Protein AF-A0A7R9WLZ2-F1 (afdb_monomer_lite)

InterPro domains:
  IPR004130 GPN-loop GTPase [PF03029] (1-100)
  IPR027417 P-loop containing nucleoside triphosphate hydrolase [G3DSA:3.40.50.300] (1-111)

Sequence (126 aa):
VLSKCDLISEEEIDNLLEITSASEVWSREQHRNSLLPTNFEDGTPEQRRLEKRRRSRQRLTDSICQLLDDYTMVSYCSLNIQDEDSMDNLLGIIDNMIQYGEDLDVRGAEQDDDVGENPYDSIFNS

Secondary structure (DSSP, 8-state):
---GGGGS-HHHHHHHHS---HHHHHHHHHHHT--S-SSTTSS-HHHHHHHHHHHHHHHHHHHHHHHHHHTT--------TT-HHHHHHHHHHHHHHHHHHHHHHHHHHHHHTT----TTGGGS--

Foldseek 3Di:
DQDPVNVQDPVNVVVVQVCLQLLVVVVVVCVVVQLADPDNVPHDPVSVVVVVVVVVCVVVSNVVSVVCNVVVVDHDQDDDPVDPVSVVVVVVVVVVVVVVVVVVVVVVVVVVVPPPDDPCVVVPPD

Organism: NCBI:txid1486917

Structure (mmCIF, N/CA/C/O backbone):
data_AF-A0A7R9WLZ2-F1
#
_entry.id   AF-A0A7R9WLZ2-F1
#
loop_
_atom_site.group_PDB
_atom_site.id
_atom_site.type_symbol
_atom_site.label_atom_id
_atom_site.label_alt_id
_atom_site.label_comp_id
_atom_site.label_asym_id
_atom_site.label_entity_id
_atom_site.label_seq_id
_atom_site.pdbx_PDB_ins_code
_atom_site.Cartn_x
_atom_site.Cartn_y
_atom_site.Cartn_z
_atom_site.occupancy
_atom_site.B_iso_or_equiv
_atom_site.auth_seq_id
_atom_site.auth_comp_id
_atom_site.auth_asym_id
_atom_site.auth_atom_id
_atom_site.pdbx_PDB_model_num
ATOM 1 N N . VAL A 1 1 ? 2.726 25.645 7.408 1.00 45.50 1 VAL A N 1
ATOM 2 C CA . VAL A 1 1 ? 3.463 24.613 6.650 1.00 45.50 1 VAL A CA 1
ATOM 3 C C . VAL A 1 1 ? 2.411 23.618 6.227 1.00 45.50 1 VAL A C 1
ATOM 5 O O . VAL A 1 1 ? 1.927 22.909 7.091 1.00 45.50 1 VAL A O 1
ATOM 8 N N . LEU A 1 2 ? 1.950 23.699 4.979 1.00 38.97 2 LEU A N 1
ATOM 9 C CA . LEU A 1 2 ? 1.001 22.726 4.441 1.00 38.97 2 LEU A CA 1
ATOM 10 C C . LEU A 1 2 ? 1.805 21.471 4.098 1.00 38.97 2 LEU A C 1
ATOM 12 O O . LEU A 1 2 ? 2.803 21.555 3.375 1.00 38.97 2 LEU A O 1
ATOM 16 N N . SER A 1 3 ? 1.439 20.348 4.704 1.00 57.09 3 SER A N 1
ATOM 17 C CA . SER A 1 3 ? 2.009 19.044 4.384 1.00 57.09 3 SER A CA 1
ATOM 18 C C . SER A 1 3 ? 1.611 18.669 2.957 1.00 57.09 3 SER A C 1
ATOM 20 O O . SER A 1 3 ? 0.583 19.117 2.458 1.00 57.09 3 SER A O 1
ATOM 22 N N . LYS A 1 4 ? 2.385 17.809 2.282 1.00 52.44 4 LYS A N 1
ATOM 23 C CA . LYS A 1 4 ? 1.965 17.253 0.981 1.00 52.44 4 LYS A CA 1
ATOM 24 C C . LYS A 1 4 ? 0.606 16.546 1.064 1.00 52.44 4 LYS A C 1
ATOM 26 O O . LYS A 1 4 ? -0.055 16.459 0.042 1.00 52.44 4 LYS A O 1
ATOM 31 N N . CYS A 1 5 ? 0.202 16.097 2.254 1.00 44.66 5 CYS A N 1
ATOM 32 C CA . CYS A 1 5 ? -1.117 15.525 2.508 1.00 44.66 5 CYS A CA 1
ATOM 33 C C . CYS A 1 5 ? -2.252 16.562 2.417 1.00 44.66 5 CYS A C 1
ATOM 35 O O . CYS A 1 5 ? -3.349 16.194 2.031 1.00 44.66 5 CYS A O 1
ATOM 37 N N . ASP A 1 6 ? -1.985 17.847 2.684 1.00 60.12 6 ASP A N 1
ATOM 38 C CA . ASP A 1 6 ? -3.003 18.912 2.645 1.00 60.12 6 ASP A CA 1
ATOM 39 C C . ASP A 1 6 ? -3.316 19.389 1.211 1.00 60.12 6 ASP A C 1
ATOM 41 O O . ASP A 1 6 ? -4.210 20.206 1.006 1.00 60.12 6 ASP A O 1
ATOM 45 N N . LEU A 1 7 ? -2.538 18.941 0.215 1.00 64.44 7 LEU A N 1
ATOM 46 C CA . LEU A 1 7 ? -2.725 19.275 -1.204 1.00 64.44 7 LEU A CA 1
ATOM 47 C C . LEU A 1 7 ? -3.432 18.175 -2.006 1.00 64.44 7 LEU A C 1
ATOM 49 O O . LEU A 1 7 ? -3.672 18.375 -3.195 1.00 64.44 7 LEU A O 1
ATOM 53 N N . ILE A 1 8 ? -3.715 17.029 -1.390 1.00 69.06 8 ILE A N 1
ATOM 54 C CA . ILE A 1 8 ? -4.392 15.910 -2.044 1.00 69.06 8 ILE A CA 1
ATOM 55 C C . ILE A 1 8 ? -5.887 16.094 -1.792 1.00 69.06 8 ILE A C 1
ATOM 57 O O . ILE A 1 8 ? -6.302 16.296 -0.652 1.00 69.06 8 ILE A O 1
ATOM 61 N N . SER A 1 9 ? -6.685 16.095 -2.856 1.00 74.69 9 SER A N 1
ATOM 62 C CA . SER A 1 9 ? -8.143 16.193 -2.720 1.00 74.69 9 SER A CA 1
ATOM 63 C C . SER A 1 9 ? -8.708 14.956 -2.011 1.00 74.69 9 SER A C 1
ATOM 65 O O . SER A 1 9 ? -8.149 13.870 -2.145 1.00 74.69 9 SER A O 1
ATOM 67 N N . GLU A 1 10 ? -9.818 15.094 -1.278 1.00 69.38 10 GLU A N 1
ATOM 68 C CA . GLU A 1 10 ? -10.491 13.945 -0.637 1.00 69.38 10 GLU A CA 1
ATOM 69 C C . GLU A 1 10 ? -10.796 12.833 -1.657 1.00 69.38 10 GLU A C 1
ATOM 71 O O . GLU A 1 10 ? -10.562 11.665 -1.381 1.00 69.38 10 GLU A O 1
ATOM 76 N N . GLU A 1 11 ? -11.154 13.198 -2.890 1.00 69.38 11 GLU A N 1
ATOM 77 C CA . GLU A 1 11 ? -11.355 12.258 -3.999 1.00 69.38 11 GLU A CA 1
ATOM 78 C C . GLU A 1 11 ? -10.073 11.494 -4.383 1.00 69.38 11 GLU A C 1
ATOM 80 O O . GLU A 1 11 ? -10.114 10.306 -4.689 1.00 69.38 11 GLU A O 1
ATOM 85 N N . GLU A 1 12 ? -8.903 12.133 -4.369 1.00 68.69 12 GLU A N 1
ATOM 86 C CA . GLU A 1 12 ? -7.623 11.455 -4.618 1.00 68.69 12 GLU A CA 1
ATOM 87 C C . GLU A 1 12 ? -7.189 10.569 -3.444 1.00 68.69 12 GLU A C 1
ATOM 89 O O . GLU A 1 12 ? -6.485 9.581 -3.662 1.00 68.69 12 GLU A O 1
ATOM 94 N N . ILE A 1 13 ? -7.597 10.914 -2.219 1.00 67.88 13 ILE A N 1
ATOM 95 C CA . ILE A 1 13 ? -7.396 10.088 -1.024 1.00 67.88 13 ILE A CA 1
ATOM 96 C C . ILE A 1 13 ? -8.279 8.844 -1.112 1.00 67.88 13 ILE A C 1
ATOM 98 O O . ILE A 1 13 ? -7.765 7.742 -0.944 1.00 67.88 13 ILE A O 1
ATOM 102 N N . ASP A 1 14 ? -9.553 8.995 -1.463 1.00 67.25 14 ASP A N 1
ATOM 103 C CA . ASP A 1 14 ? -10.476 7.875 -1.649 1.00 67.25 14 ASP A CA 1
ATOM 104 C C . ASP A 1 14 ? -10.003 6.960 -2.778 1.00 67.25 14 ASP A C 1
ATOM 106 O O . ASP A 1 14 ? -9.843 5.762 -2.570 1.00 67.25 14 ASP A O 1
ATOM 110 N N . ASN A 1 15 ? -9.613 7.522 -3.925 1.00 68.69 15 ASN A N 1
ATOM 111 C CA . ASN A 1 15 ? -9.002 6.754 -5.013 1.00 68.69 15 ASN A CA 1
ATOM 112 C C . ASN A 1 15 ? -7.686 6.069 -4.607 1.00 68.69 15 ASN A C 1
ATOM 114 O O . ASN A 1 15 ? -7.273 5.117 -5.259 1.00 68.69 15 ASN A O 1
ATOM 118 N N . LEU A 1 16 ? -6.962 6.567 -3.600 1.00 66.81 16 LEU A N 1
ATOM 119 C CA . LEU A 1 16 ? -5.754 5.916 -3.089 1.00 66.81 16 LEU A CA 1
ATOM 120 C C . LEU A 1 16 ? -6.099 4.782 -2.119 1.00 66.81 16 LEU A C 1
ATOM 122 O O . LEU A 1 16 ? -5.450 3.741 -2.162 1.00 66.81 16 LEU A O 1
ATOM 126 N N . LEU A 1 17 ? -7.103 4.985 -1.266 1.00 66.00 17 LEU A N 1
ATOM 127 C CA . LEU A 1 17 ? -7.602 4.002 -0.303 1.00 66.00 17 LEU A CA 1
ATOM 128 C C . LEU A 1 17 ? -8.365 2.860 -0.987 1.00 66.00 17 LEU A C 1
ATOM 130 O O . LEU A 1 17 ? -8.315 1.726 -0.519 1.00 66.00 17 LEU A O 1
ATOM 134 N N . GLU A 1 18 ? -9.014 3.137 -2.118 1.00 65.88 18 GLU A N 1
ATOM 135 C CA . GLU A 1 18 ? -9.642 2.132 -2.980 1.00 65.88 18 GLU A CA 1
ATOM 136 C C . GLU A 1 18 ? -8.613 1.221 -3.661 1.00 65.88 18 GLU A C 1
ATOM 138 O O . GLU A 1 18 ? -8.937 0.079 -4.005 1.00 65.88 18 GLU A O 1
ATOM 143 N N . ILE A 1 19 ? -7.358 1.672 -3.806 1.00 64.81 19 ILE A N 1
ATOM 144 C CA . ILE A 1 19 ? -6.280 0.814 -4.299 1.00 64.81 19 ILE A CA 1
ATOM 145 C C . ILE A 1 19 ? -5.863 -0.136 -3.176 1.00 64.81 19 ILE A C 1
ATOM 147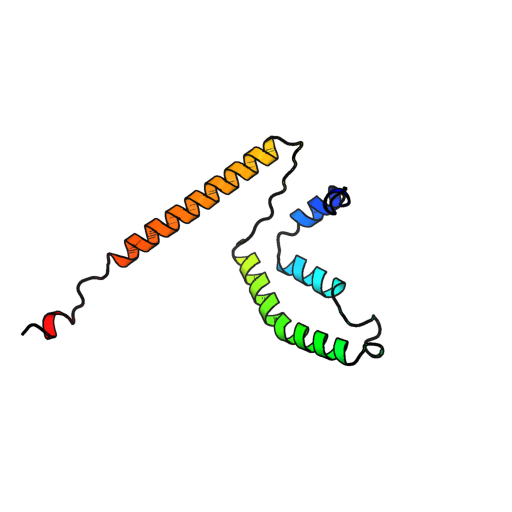 O O . ILE A 1 19 ? -4.920 0.085 -2.418 1.00 64.81 19 ILE A O 1
AT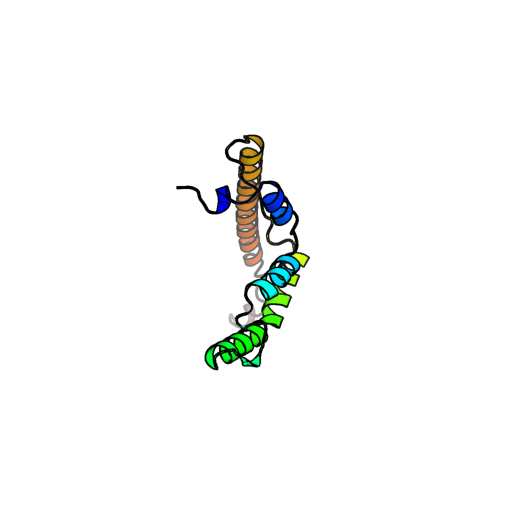OM 151 N N . THR A 1 20 ? -6.588 -1.242 -3.113 1.00 60.78 20 THR A N 1
ATOM 152 C CA . THR A 1 20 ? -6.352 -2.359 -2.195 1.00 60.78 20 THR A CA 1
ATOM 153 C C . THR A 1 20 ? -5.278 -3.323 -2.702 1.00 60.78 20 THR A C 1
ATOM 155 O O . THR A 1 20 ? -4.768 -4.121 -1.922 1.00 60.78 20 THR A O 1
ATOM 158 N N . SER A 1 21 ? -4.897 -3.233 -3.984 1.00 69.94 21 SER A N 1
ATOM 159 C CA . SER A 1 21 ? -3.873 -4.084 -4.594 1.00 69.94 21 SER A CA 1
ATOM 160 C C . SER A 1 21 ? -2.524 -3.367 -4.697 1.00 69.94 21 SER A C 1
ATOM 162 O O . SER A 1 21 ? -2.332 -2.428 -5.477 1.00 69.94 21 SER A O 1
ATOM 164 N N . ALA A 1 22 ? -1.536 -3.875 -3.968 1.00 68.94 22 ALA A N 1
ATOM 165 C CA . ALA A 1 22 ? -0.128 -3.535 -4.099 1.00 68.94 22 ALA A CA 1
ATOM 166 C C . ALA A 1 22 ? 0.371 -3.718 -5.542 1.00 68.94 22 ALA A C 1
ATOM 168 O O . ALA A 1 22 ? 1.242 -2.967 -5.990 1.00 68.94 22 ALA A O 1
ATOM 169 N N . SER A 1 23 ? -0.194 -4.668 -6.293 1.00 73.06 23 SER A N 1
ATOM 170 C CA . SER A 1 23 ? 0.107 -4.877 -7.715 1.00 73.06 23 SER A CA 1
ATOM 171 C C . SER A 1 23 ? -0.373 -3.719 -8.599 1.00 73.06 23 SER A C 1
ATOM 173 O O . SER A 1 23 ? 0.325 -3.318 -9.538 1.00 73.06 23 SER A O 1
ATOM 175 N N . GLU A 1 24 ? -1.527 -3.130 -8.288 1.00 73.88 24 GLU A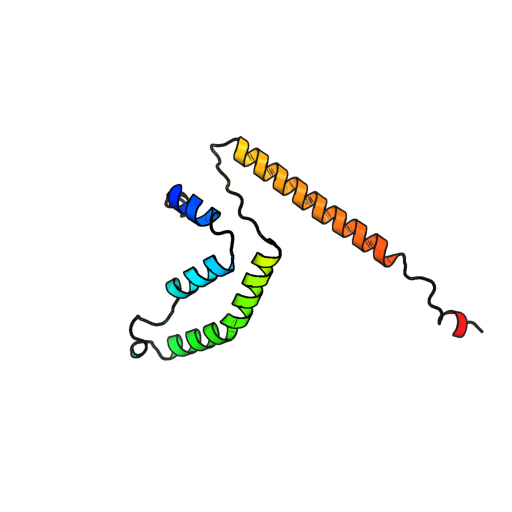 N 1
ATOM 176 C CA . GLU A 1 24 ? -2.066 -1.959 -8.985 1.00 73.88 24 GLU A CA 1
ATOM 177 C C . GLU A 1 24 ? -1.271 -0.684 -8.657 1.00 73.88 24 GLU A C 1
ATOM 179 O O . GLU A 1 24 ? -0.865 0.044 -9.574 1.00 73.88 24 GLU A O 1
ATOM 184 N N . VAL A 1 25 ? -0.922 -0.473 -7.378 1.00 75.25 25 VAL A N 1
ATOM 185 C CA . VAL A 1 25 ? -0.001 0.605 -6.956 1.00 75.25 25 VAL A CA 1
ATOM 186 C C . VAL A 1 25 ? 1.328 0.492 -7.701 1.00 75.25 25 VAL A C 1
ATOM 188 O O . VAL A 1 25 ? 1.824 1.468 -8.274 1.00 75.25 25 VAL A O 1
ATOM 191 N N . TRP A 1 26 ? 1.906 -0.708 -7.730 1.00 73.94 26 TRP A N 1
ATOM 192 C CA . TRP A 1 26 ? 3.196 -0.959 -8.358 1.00 73.94 26 TRP A CA 1
ATOM 193 C C . TRP A 1 26 ? 3.168 -0.751 -9.876 1.00 73.94 26 TRP A C 1
ATOM 195 O O . TRP A 1 26 ? 4.104 -0.166 -10.434 1.00 73.94 26 TRP A O 1
ATOM 205 N N . SER A 1 27 ? 2.081 -1.157 -10.539 1.00 72.31 27 SER A N 1
ATOM 206 C CA . SER A 1 27 ? 1.862 -0.944 -11.975 1.00 72.31 27 SER A CA 1
ATOM 207 C C . SER A 1 27 ? 1.782 0.544 -12.321 1.00 72.31 27 SER A C 1
ATOM 209 O O . SER A 1 27 ? 2.434 1.002 -13.265 1.00 72.31 27 SER A O 1
ATOM 211 N N . ARG A 1 28 ? 1.058 1.331 -11.514 1.00 68.19 28 ARG A N 1
ATOM 212 C CA . ARG A 1 28 ? 0.958 2.790 -11.675 1.00 68.19 28 ARG A CA 1
ATOM 213 C C . ARG A 1 28 ? 2.308 3.481 -11.465 1.00 68.19 28 ARG A C 1
ATOM 215 O O . ARG A 1 28 ? 2.679 4.381 -12.226 1.00 68.19 28 ARG A O 1
ATOM 222 N N . GLU A 1 29 ? 3.090 3.015 -10.493 1.00 68.56 29 GLU A N 1
ATOM 223 C CA . GLU A 1 29 ? 4.418 3.559 -10.200 1.00 68.56 29 GLU A CA 1
ATOM 224 C C . GLU A 1 29 ? 5.450 3.221 -11.290 1.00 68.56 29 GLU A C 1
ATOM 226 O O . GLU A 1 29 ? 6.387 3.996 -11.516 1.00 68.56 29 GLU A O 1
ATOM 231 N N . GLN A 1 30 ? 5.269 2.121 -12.040 1.00 63.69 30 GLN A N 1
ATOM 232 C CA . GLN A 1 30 ? 6.180 1.783 -13.138 1.00 63.69 30 GLN A CA 1
ATOM 233 C C . GLN A 1 30 ? 6.239 2.876 -14.207 1.00 63.69 30 GLN A C 1
ATOM 235 O O . GLN A 1 30 ? 7.335 3.236 -14.651 1.00 63.69 30 GLN A O 1
ATOM 240 N N . HIS A 1 31 ? 5.080 3.427 -14.570 1.00 59.00 31 HIS A N 1
ATOM 241 C CA . HIS A 1 31 ? 4.955 4.482 -15.572 1.00 59.00 31 HIS A CA 1
ATOM 242 C C . HIS A 1 31 ? 5.476 5.831 -15.072 1.00 59.00 31 HIS A C 1
ATOM 244 O O . HIS A 1 31 ? 6.153 6.536 -15.820 1.00 59.00 31 HIS A O 1
ATOM 250 N N . ARG A 1 32 ? 5.216 6.173 -13.803 1.00 58.59 32 ARG A N 1
ATOM 251 C CA . ARG A 1 32 ? 5.654 7.448 -13.210 1.00 58.59 32 ARG A CA 1
ATOM 252 C C . ARG A 1 32 ? 7.158 7.527 -12.990 1.00 58.59 32 ARG A C 1
ATOM 254 O O . ARG A 1 32 ? 7.737 8.595 -13.157 1.00 58.59 32 ARG A O 1
ATOM 261 N N . ASN A 1 33 ? 7.790 6.417 -12.617 1.00 61.00 33 ASN A N 1
ATOM 262 C CA . ASN A 1 33 ? 9.192 6.423 -12.213 1.00 61.00 33 ASN A CA 1
ATOM 263 C C . ASN A 1 33 ? 10.151 6.031 -13.348 1.00 61.00 33 ASN A C 1
ATOM 265 O O . ASN A 1 33 ? 11.328 5.803 -13.086 1.00 61.00 33 ASN A O 1
ATOM 269 N N . SER A 1 34 ? 9.670 5.845 -14.588 1.00 65.56 34 SER A N 1
ATOM 270 C CA . SER A 1 34 ? 10.516 5.508 -15.747 1.00 65.56 34 SER A CA 1
ATOM 271 C C . SER A 1 34 ? 11.639 6.535 -15.902 1.00 65.56 34 SER A C 1
ATOM 273 O O . SER A 1 34 ? 11.388 7.712 -16.141 1.00 65.56 34 SER A O 1
ATOM 275 N N . LEU A 1 35 ? 12.890 6.090 -15.777 1.00 60.84 35 LEU A N 1
ATOM 276 C CA . LEU A 1 35 ? 14.073 6.955 -15.855 1.00 60.84 35 LEU A CA 1
ATOM 277 C C . LEU A 1 35 ? 14.516 7.216 -17.301 1.00 60.84 35 LEU A C 1
ATOM 279 O O . LEU A 1 35 ? 15.510 7.909 -17.533 1.00 60.84 35 LEU A O 1
ATOM 283 N N . LEU A 1 36 ? 13.816 6.619 -18.267 1.00 59.12 36 LEU A N 1
ATOM 284 C CA . LEU A 1 36 ? 14.016 6.861 -19.687 1.00 59.12 36 LEU A CA 1
ATOM 285 C C . LEU A 1 36 ? 13.073 7.975 -20.155 1.00 59.12 36 LEU A C 1
ATOM 287 O O . LEU A 1 36 ? 11.875 7.899 -19.863 1.00 59.12 36 LEU A O 1
ATOM 291 N N . PRO A 1 37 ? 13.582 8.971 -20.905 1.00 59.03 37 PRO A N 1
ATOM 292 C CA . PRO A 1 37 ? 12.721 9.885 -21.638 1.00 59.03 37 PRO A CA 1
ATOM 293 C C . PRO A 1 37 ? 11.804 9.102 -22.587 1.00 59.03 37 PRO A C 1
ATOM 295 O O . PRO A 1 37 ? 12.086 7.959 -22.953 1.00 59.03 37 PRO A O 1
ATOM 298 N N . THR A 1 38 ? 10.705 9.734 -23.002 1.00 60.72 38 THR A N 1
ATOM 299 C CA . THR A 1 38 ? 9.717 9.178 -23.947 1.00 60.72 38 THR A CA 1
ATOM 300 C C . THR A 1 38 ? 10.371 8.570 -25.194 1.00 60.72 38 THR A C 1
ATOM 302 O O . THR A 1 38 ? 9.887 7.566 -25.714 1.00 60.72 38 THR A O 1
ATOM 305 N N . ASN A 1 39 ? 11.516 9.120 -25.610 1.00 57.81 39 ASN A N 1
ATOM 306 C CA . ASN A 1 39 ? 12.403 8.555 -26.618 1.00 57.81 39 ASN A CA 1
ATOM 307 C C . ASN A 1 39 ? 13.562 7.790 -25.956 1.00 57.81 39 ASN A C 1
ATOM 309 O O . ASN A 1 39 ? 14.475 8.383 -25.384 1.00 57.81 39 ASN A O 1
ATOM 313 N N . PHE A 1 40 ? 13.561 6.462 -26.092 1.00 58.62 40 PHE A N 1
ATOM 314 C CA . PHE A 1 40 ? 14.560 5.543 -25.521 1.00 58.62 40 PHE A CA 1
ATOM 315 C C . PHE A 1 40 ? 16.022 5.872 -25.898 1.00 58.62 40 PHE A C 1
ATOM 317 O O . PHE A 1 40 ? 16.953 5.517 -25.169 1.00 58.62 40 PHE A O 1
ATOM 324 N N . GLU A 1 41 ? 16.235 6.548 -27.030 1.00 62.38 41 GLU A N 1
ATOM 325 C CA . GLU A 1 41 ? 17.565 6.853 -27.570 1.00 62.38 41 GLU A CA 1
ATOM 326 C C . GLU A 1 41 ? 18.236 8.089 -26.945 1.00 62.38 41 GLU A C 1
ATOM 328 O O . GLU A 1 41 ? 19.468 8.138 -26.910 1.00 62.38 41 GLU A O 1
ATOM 333 N N . ASP A 1 42 ? 17.460 9.008 -26.355 1.00 63.97 42 ASP A N 1
ATOM 334 C CA . ASP A 1 42 ? 17.956 10.252 -25.735 1.00 63.97 42 ASP A CA 1
ATOM 335 C C . ASP A 1 42 ? 18.488 10.060 -24.301 1.00 63.97 42 ASP A C 1
ATOM 337 O O . ASP A 1 42 ? 19.064 10.970 -23.703 1.00 63.97 42 ASP A O 1
ATOM 341 N N . GLY A 1 43 ? 18.314 8.873 -23.714 1.00 64.81 43 GLY A N 1
ATOM 342 C CA . GLY A 1 43 ? 18.746 8.595 -22.345 1.00 64.81 43 GLY A CA 1
ATOM 343 C C . GLY A 1 43 ? 20.270 8.535 -22.204 1.00 64.81 43 GLY A C 1
ATOM 344 O O . GLY A 1 43 ? 20.964 7.869 -22.976 1.00 64.81 43 GLY A O 1
ATOM 345 N N . THR A 1 44 ? 20.828 9.144 -21.161 1.00 77.81 44 THR A N 1
ATOM 346 C CA . THR A 1 44 ? 22.250 8.978 -20.814 1.00 77.81 44 THR A CA 1
ATOM 347 C C . THR A 1 44 ? 22.603 7.489 -20.609 1.00 77.81 44 THR A C 1
ATOM 349 O O . THR A 1 44 ? 21.749 6.684 -20.216 1.00 77.81 44 THR A O 1
ATOM 352 N N . PRO A 1 45 ? 23.851 7.056 -20.877 1.00 76.25 45 PRO A N 1
ATOM 353 C CA . PRO A 1 45 ? 24.258 5.658 -20.685 1.00 76.25 45 PRO A CA 1
ATOM 354 C C . PRO A 1 45 ? 24.063 5.161 -19.239 1.00 76.25 45 PRO A C 1
ATOM 356 O O . PRO A 1 45 ? 23.771 3.983 -19.025 1.00 76.25 45 PRO A O 1
ATOM 359 N N . GLU A 1 46 ? 24.144 6.057 -18.254 1.00 76.62 46 GLU A N 1
ATOM 360 C CA . GLU A 1 46 ? 23.859 5.756 -16.847 1.00 76.62 46 GLU A CA 1
ATOM 361 C C . GLU A 1 46 ? 22.364 5.480 -16.592 1.00 76.62 46 GLU A C 1
ATOM 363 O O . GLU A 1 46 ? 22.029 4.489 -15.939 1.00 76.62 46 GLU A O 1
ATOM 368 N N . GLN A 1 47 ? 21.447 6.255 -17.189 1.00 74.56 47 GLN A N 1
ATOM 369 C CA . GLN A 1 47 ? 19.998 6.000 -17.101 1.00 74.56 47 GLN A CA 1
ATOM 370 C C . GLN A 1 47 ? 19.624 4.626 -17.673 1.00 74.56 47 GLN A C 1
ATOM 372 O O . GLN A 1 47 ? 18.864 3.877 -17.059 1.00 74.56 47 GLN A O 1
ATOM 377 N N . ARG A 1 48 ? 20.229 4.235 -18.803 1.00 72.88 48 ARG A N 1
ATOM 378 C CA . ARG A 1 48 ? 20.004 2.918 -19.429 1.00 72.88 48 ARG A CA 1
ATOM 379 C C . ARG A 1 48 ? 20.441 1.760 -18.529 1.00 72.88 48 ARG A C 1
ATOM 381 O O . ARG A 1 48 ? 19.756 0.739 -18.442 1.00 72.88 48 ARG A O 1
ATOM 388 N N . ARG A 1 49 ? 21.573 1.908 -17.836 1.00 78.38 49 ARG A N 1
ATOM 389 C CA . ARG A 1 49 ? 22.061 0.916 -16.865 1.00 78.38 49 ARG A CA 1
ATOM 390 C C . ARG A 1 49 ? 21.132 0.795 -15.666 1.00 78.38 49 ARG A C 1
ATOM 392 O O . ARG A 1 49 ? 20.842 -0.324 -15.238 1.00 78.38 49 ARG A O 1
ATOM 399 N N . LEU A 1 50 ? 20.668 1.922 -15.136 1.00 77.88 50 LEU A N 1
ATOM 400 C CA . LEU A 1 50 ? 19.787 1.948 -13.976 1.00 77.88 50 LEU A CA 1
ATOM 401 C C . LEU A 1 50 ? 18.419 1.327 -14.293 1.00 77.88 50 LEU A C 1
ATOM 403 O O . LEU A 1 50 ? 17.941 0.494 -13.525 1.00 77.88 50 LEU A O 1
ATOM 407 N N . GLU A 1 51 ? 17.865 1.608 -15.473 1.00 75.81 51 GLU A N 1
ATOM 408 C CA . GLU A 1 51 ? 16.639 0.974 -15.974 1.00 75.81 51 GLU A CA 1
ATOM 409 C C . GLU A 1 51 ? 16.796 -0.529 -16.193 1.00 75.81 51 GLU A C 1
ATOM 411 O O . GLU A 1 51 ? 15.952 -1.318 -15.768 1.00 75.81 51 GLU A O 1
ATOM 416 N N . LYS A 1 52 ? 17.923 -0.973 -16.760 1.00 79.06 52 LYS A N 1
ATOM 417 C CA . LYS A 1 52 ? 18.208 -2.409 -16.888 1.00 79.06 52 LYS A CA 1
ATOM 418 C C . LYS A 1 52 ? 18.281 -3.095 -15.519 1.00 79.06 52 LYS A C 1
ATOM 420 O O . LYS A 1 52 ? 17.722 -4.177 -15.340 1.00 79.06 52 LYS A O 1
ATOM 425 N N . ARG A 1 53 ? 18.933 -2.464 -14.533 1.00 77.81 53 ARG A N 1
ATOM 426 C CA . ARG A 1 53 ? 18.998 -2.973 -13.151 1.00 77.81 53 ARG A CA 1
ATOM 427 C C . ARG A 1 53 ? 17.627 -2.994 -12.481 1.00 77.81 53 ARG A C 1
ATOM 429 O O . ARG A 1 53 ? 17.360 -3.914 -11.715 1.00 77.81 53 ARG A O 1
ATOM 436 N N . ARG A 1 54 ? 16.777 -2.004 -12.745 1.00 77.19 54 ARG A N 1
ATOM 437 C CA . ARG A 1 54 ? 15.404 -1.948 -12.239 1.00 77.19 54 ARG A CA 1
ATOM 438 C C . ARG A 1 54 ? 14.548 -3.071 -12.826 1.00 77.19 54 ARG A C 1
ATOM 440 O O . ARG A 1 54 ? 13.992 -3.847 -12.059 1.00 77.19 54 ARG A O 1
ATOM 447 N N . ARG A 1 55 ? 14.543 -3.241 -14.153 1.00 76.56 55 ARG A N 1
ATOM 448 C CA . ARG A 1 55 ? 13.831 -4.338 -14.843 1.00 76.56 55 ARG A CA 1
ATOM 449 C C . ARG A 1 55 ? 14.275 -5.716 -14.361 1.00 76.56 55 ARG A C 1
ATOM 451 O O . ARG A 1 55 ? 13.455 -6.609 -14.195 1.00 76.56 55 ARG A O 1
ATOM 458 N N . SER A 1 56 ? 15.564 -5.879 -14.056 1.00 80.19 56 SER A N 1
ATOM 459 C CA . SER A 1 56 ? 16.089 -7.123 -13.479 1.00 80.19 56 SER A CA 1
ATOM 460 C C . SER A 1 56 ? 15.462 -7.496 -12.131 1.00 80.19 56 SER A C 1
ATOM 462 O O . SER A 1 56 ? 15.441 -8.678 -11.802 1.00 80.19 56 SER A O 1
ATOM 464 N N . ARG A 1 57 ? 15.004 -6.518 -11.339 1.00 80.81 57 ARG A N 1
ATOM 465 C CA . ARG A 1 57 ? 14.354 -6.744 -10.036 1.00 80.81 57 ARG A CA 1
ATOM 466 C C . ARG A 1 57 ? 12.828 -6.749 -10.120 1.00 80.81 57 ARG A C 1
ATOM 468 O O . 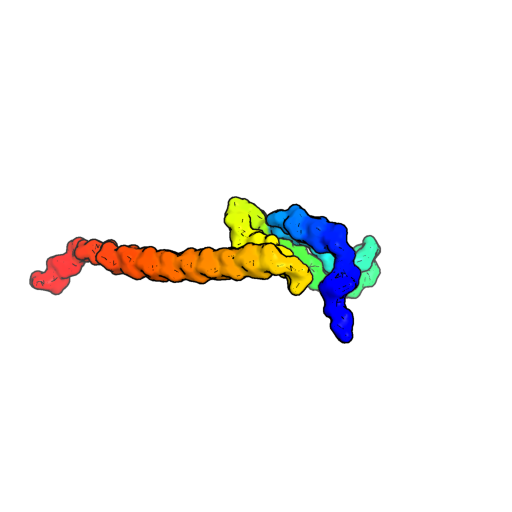ARG A 1 57 ? 12.187 -7.114 -9.146 1.00 80.81 57 ARG A O 1
ATOM 475 N N . GLN A 1 58 ? 12.263 -6.402 -11.276 1.00 80.62 58 GLN A N 1
ATOM 476 C CA . GLN A 1 58 ? 10.822 -6.239 -11.459 1.00 80.62 58 GLN A CA 1
ATOM 477 C C . GLN A 1 58 ? 10.054 -7.521 -11.138 1.00 80.62 58 GLN A C 1
ATOM 479 O O . GLN A 1 58 ? 9.148 -7.484 -10.325 1.00 80.62 58 GLN A O 1
ATOM 484 N N . ARG A 1 59 ? 10.509 -8.672 -11.647 1.00 81.62 59 ARG A N 1
ATOM 485 C CA . ARG A 1 59 ? 9.864 -9.972 -11.386 1.00 81.62 59 ARG A CA 1
ATOM 486 C C . ARG A 1 59 ? 9.762 -10.319 -9.898 1.00 81.62 59 ARG A C 1
ATOM 488 O O . ARG A 1 59 ? 8.788 -10.934 -9.479 1.00 81.62 59 ARG A O 1
ATOM 495 N N . LEU A 1 60 ? 10.785 -9.963 -9.117 1.00 85.31 60 LEU A N 1
ATOM 496 C CA . LEU A 1 60 ? 10.781 -10.185 -7.672 1.00 85.31 60 LEU A CA 1
ATOM 497 C C . LEU A 1 60 ? 9.777 -9.252 -7.000 1.00 85.31 60 LEU A C 1
ATOM 499 O O . LEU A 1 60 ? 8.984 -9.705 -6.186 1.00 85.31 60 LEU A O 1
ATOM 503 N N . THR A 1 61 ? 9.802 -7.968 -7.356 1.00 84.50 61 THR A N 1
ATOM 504 C CA . THR A 1 61 ? 8.863 -6.996 -6.798 1.00 84.50 61 THR A CA 1
ATOM 505 C C . THR A 1 61 ? 7.417 -7.347 -7.143 1.00 84.50 61 THR A C 1
ATOM 507 O O . THR A 1 61 ? 6.589 -7.326 -6.246 1.00 84.50 61 THR A O 1
ATOM 510 N N . ASP A 1 62 ? 7.138 -7.786 -8.374 1.00 83.62 62 ASP A N 1
ATOM 511 C CA . ASP A 1 62 ? 5.808 -8.251 -8.790 1.00 83.62 62 ASP A CA 1
ATOM 512 C C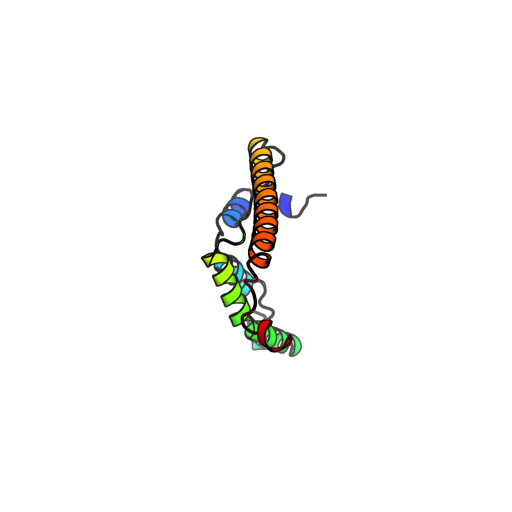 . ASP A 1 62 ? 5.340 -9.443 -7.937 1.00 83.62 62 ASP A C 1
ATOM 514 O O . ASP A 1 62 ? 4.209 -9.464 -7.465 1.00 83.62 62 ASP A O 1
ATOM 518 N N . SER A 1 63 ? 6.228 -10.413 -7.679 1.00 84.25 63 SER A N 1
ATOM 519 C CA . SER A 1 63 ? 5.901 -11.585 -6.848 1.00 84.25 63 SER A CA 1
ATOM 520 C C . SER A 1 63 ? 5.633 -11.205 -5.385 1.00 84.25 63 SER A C 1
ATOM 522 O O . SER A 1 63 ? 4.798 -11.820 -4.732 1.00 84.25 63 SER A O 1
ATOM 524 N N . ILE A 1 64 ? 6.334 -10.191 -4.863 1.00 84.31 64 ILE A N 1
ATOM 525 C CA . ILE A 1 64 ? 6.099 -9.656 -3.513 1.00 84.31 64 ILE A CA 1
ATOM 526 C C . ILE A 1 64 ? 4.758 -8.921 -3.458 1.00 84.31 64 ILE A C 1
ATOM 528 O O . ILE A 1 64 ? 4.001 -9.139 -2.521 1.00 84.31 64 ILE A O 1
ATOM 532 N N . CYS A 1 65 ? 4.443 -8.085 -4.451 1.00 82.56 65 CYS A N 1
ATOM 533 C CA . CYS A 1 65 ? 3.148 -7.409 -4.543 1.00 82.56 6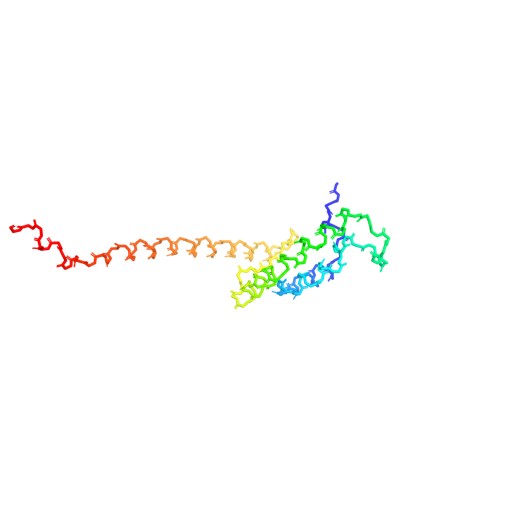5 CYS A CA 1
ATOM 534 C C . CYS A 1 65 ? 1.994 -8.415 -4.592 1.00 82.56 65 CYS A C 1
ATOM 536 O O . CYS A 1 65 ? 1.037 -8.265 -3.844 1.00 82.56 65 CYS A O 1
ATOM 538 N N . GLN A 1 66 ? 2.131 -9.477 -5.390 1.00 82.19 66 GLN A N 1
ATOM 539 C CA . GLN A 1 66 ? 1.137 -10.542 -5.448 1.00 82.19 66 GLN A CA 1
ATOM 540 C C . GLN A 1 66 ? 0.959 -11.238 -4.091 1.00 82.19 66 GLN A C 1
ATOM 542 O O . GLN A 1 66 ? -0.165 -11.471 -3.675 1.00 82.19 66 GLN A O 1
ATOM 547 N N . LEU A 1 67 ? 2.045 -11.518 -3.363 1.00 83.19 67 LEU A N 1
ATOM 548 C CA . LEU A 1 67 ? 1.957 -12.111 -2.026 1.00 83.19 67 LEU A CA 1
ATOM 549 C C . LEU A 1 67 ? 1.260 -11.181 -1.019 1.00 83.19 67 LEU A C 1
ATOM 551 O O . LEU A 1 67 ? 0.471 -11.641 -0.198 1.00 83.19 67 LEU A O 1
ATOM 555 N N . LEU A 1 68 ? 1.563 -9.883 -1.064 1.00 82.00 68 LEU A N 1
ATOM 556 C CA . LEU A 1 68 ? 0.914 -8.896 -0.200 1.00 82.00 68 LEU A CA 1
ATOM 557 C C . LEU A 1 68 ? -0.596 -8.833 -0.467 1.00 82.00 68 LEU A C 1
ATOM 559 O O . LEU A 1 68 ? -1.365 -8.755 0.492 1.00 82.00 68 LEU A O 1
ATOM 563 N N . ASP A 1 69 ? -0.990 -8.929 -1.738 1.00 78.62 69 ASP A N 1
ATOM 564 C CA . ASP A 1 69 ? -2.388 -8.931 -2.178 1.00 78.62 69 ASP A CA 1
ATOM 565 C C . ASP A 1 69 ? -3.108 -10.230 -1.789 1.00 78.62 69 ASP A C 1
ATOM 567 O O . ASP A 1 69 ? -4.180 -10.183 -1.190 1.00 78.62 69 ASP A O 1
ATOM 571 N N . ASP A 1 70 ? -2.498 -11.388 -2.065 1.00 80.69 70 ASP A N 1
ATOM 572 C CA . ASP A 1 70 ? -3.085 -12.714 -1.826 1.00 80.69 70 ASP A CA 1
ATOM 573 C C . ASP A 1 70 ? -3.386 -12.971 -0.338 1.00 80.69 70 ASP A C 1
ATOM 575 O O . ASP A 1 70 ? -4.305 -13.722 -0.008 1.00 80.69 70 ASP A O 1
ATOM 579 N N . TYR A 1 71 ? -2.616 -12.355 0.563 1.00 78.50 71 TYR A N 1
ATOM 580 C CA . TYR A 1 71 ? -2.757 -12.522 2.012 1.00 78.50 71 TYR A CA 1
ATOM 581 C C . TYR A 1 71 ? -3.291 -11.276 2.725 1.00 78.50 71 TYR A C 1
ATOM 583 O O . TYR A 1 71 ? -3.415 -11.300 3.950 1.00 78.50 71 TYR A O 1
ATOM 591 N N . THR A 1 72 ? -3.622 -10.195 2.006 1.00 71.81 72 THR A N 1
ATOM 592 C CA . THR A 1 72 ? -4.074 -8.919 2.605 1.00 71.81 72 THR A CA 1
ATOM 593 C C . THR A 1 72 ? -3.172 -8.469 3.766 1.00 71.81 72 THR A C 1
ATOM 595 O O . THR A 1 72 ? -3.635 -8.041 4.820 1.00 71.81 72 THR A O 1
ATOM 598 N N . MET A 1 73 ? -1.849 -8.599 3.601 1.00 72.88 73 MET A N 1
ATOM 599 C CA . MET A 1 73 ? -0.885 -8.387 4.696 1.00 72.88 73 MET A CA 1
ATOM 600 C C . MET A 1 73 ? -0.799 -6.929 5.162 1.00 72.88 73 MET A C 1
ATOM 602 O O . MET A 1 73 ? -0.254 -6.653 6.229 1.00 72.88 73 MET A O 1
ATOM 606 N N . VAL A 1 74 ? -1.279 -5.989 4.348 1.00 69.19 74 VAL A N 1
ATOM 607 C CA . VAL A 1 74 ? -1.228 -4.557 4.631 1.00 69.19 74 VAL A CA 1
ATOM 608 C C . VAL A 1 74 ? -2.542 -3.928 4.188 1.00 69.19 74 VAL A C 1
ATOM 610 O O . VAL A 1 74 ? -2.935 -4.059 3.033 1.00 69.19 74 VAL A O 1
ATOM 613 N N . SER A 1 75 ? -3.196 -3.213 5.098 1.00 67.88 75 SER A N 1
ATOM 614 C CA . SER A 1 75 ? -4.383 -2.403 4.822 1.00 67.88 75 SER A CA 1
ATOM 615 C C . SER A 1 75 ? -4.098 -0.943 5.151 1.00 67.88 75 SER A C 1
ATOM 617 O O . SER A 1 75 ? -3.515 -0.641 6.195 1.00 67.88 75 SER A O 1
ATOM 619 N N . TYR A 1 76 ? -4.529 -0.028 4.289 1.00 70.69 76 TYR A N 1
ATOM 620 C CA . TYR A 1 76 ? -4.484 1.399 4.591 1.00 70.69 76 TYR A CA 1
ATOM 621 C C . TYR A 1 76 ? -5.670 1.774 5.482 1.00 70.69 76 TYR A C 1
ATOM 623 O O . TYR A 1 76 ? -6.808 1.424 5.185 1.00 70.69 76 TYR A O 1
ATOM 631 N N . CYS A 1 77 ? -5.403 2.504 6.564 1.00 70.31 77 CYS A N 1
ATOM 632 C CA . CYS A 1 77 ? -6.432 3.151 7.372 1.00 70.31 77 CYS A CA 1
ATOM 633 C C . CYS A 1 77 ? -6.291 4.662 7.195 1.00 70.31 77 CYS A C 1
ATOM 635 O O . CYS A 1 77 ? -5.191 5.201 7.354 1.00 70.31 77 CYS A O 1
ATOM 637 N N . SER A 1 78 ? -7.381 5.345 6.852 1.00 68.94 78 SER A N 1
ATOM 638 C CA . SER A 1 78 ? -7.404 6.804 6.846 1.00 68.94 78 SER A CA 1
ATOM 639 C C . SER A 1 78 ? -7.460 7.329 8.279 1.00 68.94 78 SER A C 1
ATOM 641 O O . SER A 1 78 ? -8.096 6.739 9.150 1.00 68.94 78 SER A O 1
ATOM 643 N N . LEU A 1 79 ? -6.761 8.436 8.525 1.00 73.88 79 LEU A N 1
ATOM 644 C CA . LEU A 1 79 ? -6.844 9.190 9.770 1.00 73.88 79 LEU A CA 1
ATOM 645 C C . LEU A 1 79 ? -7.371 10.577 9.430 1.00 73.88 79 LEU A C 1
ATOM 647 O O . LEU A 1 79 ? -6.682 11.346 8.755 1.00 73.88 79 LEU A O 1
ATOM 651 N N . ASN A 1 80 ? -8.562 10.903 9.921 1.00 75.50 80 ASN A N 1
ATOM 652 C CA . ASN A 1 80 ? -9.113 12.241 9.816 1.00 75.50 80 ASN A CA 1
ATOM 653 C C . ASN A 1 80 ? -9.181 12.872 11.211 1.00 75.50 80 ASN A C 1
ATOM 655 O O . ASN A 1 80 ? -10.018 12.531 12.034 1.00 75.50 80 ASN A O 1
ATOM 659 N N . ILE A 1 81 ? -8.310 13.847 11.472 1.00 75.94 81 ILE A N 1
ATOM 660 C CA . ILE A 1 81 ? -8.215 14.511 12.784 1.00 75.94 81 ILE A CA 1
ATOM 661 C C . ILE A 1 81 ? -9.466 15.317 13.175 1.00 75.94 81 ILE A C 1
ATOM 663 O O . ILE A 1 81 ? -9.558 15.768 14.313 1.00 75.94 81 ILE A O 1
ATOM 667 N N . GLN A 1 82 ? -10.383 15.565 12.235 1.00 77.69 82 GLN A N 1
ATOM 668 C CA . GLN A 1 82 ? -11.664 16.232 12.496 1.00 77.69 82 GLN A CA 1
ATOM 669 C C . GLN A 1 82 ? -12.801 15.235 12.765 1.00 77.69 82 GLN A C 1
ATOM 671 O O . GLN A 1 82 ? -13.892 15.662 13.136 1.00 77.69 82 GLN A O 1
ATOM 676 N N . ASP A 1 83 ? -12.557 13.939 12.564 1.00 79.38 83 ASP A N 1
ATOM 677 C CA . ASP A 1 83 ? -13.542 12.871 12.689 1.00 79.38 83 ASP A CA 1
ATOM 678 C C . ASP A 1 83 ? -13.149 11.919 13.824 1.00 79.38 83 ASP A C 1
ATOM 680 O O . ASP A 1 83 ? -12.187 11.150 13.720 1.00 79.38 83 ASP A O 1
ATOM 684 N N . GLU A 1 84 ? -13.895 12.005 14.924 1.00 82.62 84 GLU A N 1
ATOM 685 C CA . GLU A 1 84 ? -13.674 11.218 16.140 1.00 82.62 84 GLU A CA 1
ATOM 686 C C . GLU A 1 84 ? -13.849 9.714 15.884 1.00 82.62 84 GLU A C 1
ATOM 688 O O . GLU A 1 84 ? -13.036 8.922 16.360 1.00 82.62 84 GLU A O 1
ATOM 693 N N . ASP A 1 85 ? -14.786 9.329 15.011 1.00 81.19 85 ASP A N 1
ATOM 694 C CA . ASP A 1 85 ? -15.033 7.928 14.656 1.00 81.19 85 ASP A CA 1
ATOM 695 C C . ASP A 1 85 ? -13.821 7.304 13.934 1.00 81.19 85 ASP A C 1
ATOM 697 O O . ASP A 1 85 ? -13.483 6.134 14.145 1.00 81.19 85 ASP A O 1
ATOM 701 N N . SER A 1 86 ? -13.113 8.088 13.110 1.00 81.00 86 SER A N 1
ATOM 702 C CA . SER A 1 86 ? -11.890 7.632 12.434 1.00 81.00 86 SER A CA 1
ATOM 703 C C . SER A 1 86 ? -10.735 7.385 13.411 1.00 81.00 86 SER A C 1
ATOM 705 O O . SER A 1 86 ? -9.944 6.456 13.220 1.00 81.00 86 SER A O 1
ATOM 707 N N . MET A 1 87 ? -10.651 8.187 14.478 1.00 83.94 87 MET A N 1
ATOM 708 C CA . MET A 1 87 ? -9.641 8.031 15.524 1.00 83.94 87 MET A CA 1
ATOM 709 C C . MET A 1 87 ? -9.928 6.794 16.372 1.00 83.94 87 MET A C 1
ATOM 711 O O . MET A 1 87 ? -9.017 5.995 16.596 1.00 83.94 87 MET A O 1
ATOM 715 N N . ASP A 1 88 ? -11.184 6.600 16.770 1.00 85.19 88 ASP A N 1
ATOM 716 C CA . ASP A 1 88 ? -11.615 5.440 17.552 1.00 85.19 88 ASP A CA 1
ATOM 717 C C . ASP A 1 88 ? -11.417 4.128 16.783 1.00 85.19 88 ASP A C 1
ATOM 719 O O . ASP A 1 88 ? -10.901 3.149 17.331 1.00 85.19 88 ASP A O 1
ATOM 723 N N . ASN A 1 89 ? -11.742 4.110 15.488 1.00 84.31 89 ASN A N 1
ATOM 724 C CA . ASN A 1 89 ? -11.498 2.948 14.637 1.00 84.31 89 ASN A CA 1
ATOM 725 C C . ASN A 1 89 ? -9.997 2.626 14.521 1.00 84.31 89 ASN A C 1
ATOM 727 O O . ASN A 1 89 ? -9.595 1.468 14.653 1.00 84.31 89 ASN A O 1
ATOM 731 N N . LEU A 1 90 ? -9.147 3.642 14.329 1.00 86.31 90 LEU A N 1
ATOM 732 C CA . LEU A 1 90 ? -7.697 3.451 14.257 1.00 86.31 90 LEU A CA 1
ATOM 733 C C . LEU A 1 90 ? -7.124 2.910 15.576 1.00 86.31 90 LEU A C 1
ATOM 735 O O . LEU A 1 90 ? -6.296 2.000 15.552 1.00 86.31 90 LEU A O 1
ATOM 739 N N . LEU A 1 91 ? -7.576 3.439 16.715 1.00 87.44 91 LEU A N 1
ATOM 740 C CA . LEU A 1 91 ? -7.215 2.939 18.045 1.00 87.44 91 LEU A CA 1
ATOM 741 C C . LEU A 1 91 ? -7.598 1.463 18.208 1.00 87.44 91 LEU A C 1
ATOM 743 O O . LEU A 1 91 ? -6.756 0.657 18.599 1.00 87.44 91 LEU A O 1
ATOM 747 N N . GLY A 1 92 ? -8.812 1.082 17.804 1.00 87.31 92 GLY A N 1
ATOM 748 C CA . GLY A 1 92 ? -9.251 -0.313 17.829 1.00 87.31 92 GLY A CA 1
ATOM 749 C C . GLY A 1 92 ? -8.407 -1.235 16.940 1.00 87.31 92 GLY A C 1
ATOM 750 O O . GLY A 1 92 ? -8.091 -2.358 17.333 1.00 87.31 92 GLY A O 1
ATOM 751 N N . ILE A 1 93 ? -7.998 -0.781 15.751 1.00 86.44 93 ILE A N 1
ATOM 752 C CA . ILE A 1 93 ? -7.102 -1.546 14.866 1.00 86.44 93 ILE A CA 1
ATOM 753 C C . ILE A 1 93 ? -5.731 -1.753 15.524 1.00 86.44 93 ILE A C 1
ATOM 755 O O . ILE A 1 93 ? -5.196 -2.862 15.484 1.00 86.44 93 ILE A O 1
ATOM 759 N N . ILE A 1 94 ? -5.172 -0.710 16.145 1.00 87.25 94 ILE A N 1
ATOM 760 C CA . ILE A 1 94 ? -3.877 -0.780 16.836 1.00 87.25 94 ILE A CA 1
ATOM 761 C C . ILE A 1 94 ? -3.940 -1.776 17.996 1.00 87.25 94 ILE A C 1
ATOM 763 O O . ILE A 1 94 ? -3.070 -2.643 18.092 1.00 87.25 94 ILE A O 1
ATOM 767 N N . ASP A 1 95 ? -4.978 -1.700 18.829 1.00 92.56 95 ASP A N 1
ATOM 768 C CA . ASP A 1 95 ? -5.145 -2.599 19.972 1.00 92.56 95 ASP A CA 1
ATOM 769 C C . ASP A 1 95 ? -5.263 -4.063 19.527 1.00 92.56 95 ASP A C 1
ATOM 771 O O . ASP A 1 95 ? -4.604 -4.942 20.088 1.00 92.56 95 ASP A O 1
ATOM 775 N N . ASN A 1 96 ? -6.036 -4.328 18.469 1.00 85.88 96 ASN A N 1
ATOM 776 C CA . ASN A 1 96 ? -6.153 -5.667 17.891 1.00 85.88 96 ASN A CA 1
ATOM 777 C C . ASN A 1 96 ? -4.814 -6.179 17.333 1.00 85.88 96 ASN A C 1
ATOM 779 O O . ASN A 1 96 ? -4.485 -7.353 17.504 1.00 85.88 96 ASN A O 1
ATOM 783 N N . MET A 1 97 ? -4.024 -5.317 16.685 1.00 85.31 97 MET A N 1
ATOM 784 C CA . MET A 1 97 ? -2.718 -5.691 16.132 1.00 85.31 97 MET A CA 1
ATOM 785 C C . MET A 1 97 ? -1.705 -6.030 17.234 1.00 85.31 97 MET A C 1
ATOM 787 O O . MET A 1 97 ? -0.932 -6.977 17.088 1.00 85.31 97 MET A O 1
ATOM 791 N N . ILE A 1 98 ? -1.714 -5.278 18.340 1.00 88.94 98 ILE A N 1
ATOM 792 C CA . ILE A 1 98 ? -0.857 -5.543 19.504 1.00 88.94 98 ILE A CA 1
ATOM 793 C C . ILE A 1 98 ? -1.233 -6.887 20.134 1.00 88.94 98 ILE A C 1
ATOM 795 O O . ILE A 1 98 ? -0.359 -7.734 20.302 1.00 88.94 98 ILE A O 1
ATOM 799 N N . GLN A 1 99 ? -2.524 -7.125 20.391 1.00 86.38 99 GLN A N 1
ATOM 800 C CA . GLN A 1 99 ? -3.002 -8.395 20.951 1.00 86.38 99 GLN A CA 1
ATOM 801 C C . GLN A 1 99 ? -2.683 -9.590 20.045 1.00 86.38 99 GLN A C 1
ATOM 803 O O . GLN A 1 99 ? -2.292 -10.644 20.536 1.00 86.38 99 GLN A O 1
ATOM 808 N N . TYR A 1 100 ? -2.799 -9.435 18.722 1.00 84.62 100 TYR A N 1
ATOM 809 C CA . TYR A 1 100 ? -2.394 -10.473 17.772 1.00 84.62 100 TYR A CA 1
ATOM 810 C C . TYR A 1 100 ? -0.889 -10.778 17.854 1.00 84.62 100 TYR A C 1
ATOM 812 O O . TYR A 1 100 ? -0.490 -11.940 17.806 1.00 84.62 100 TYR A O 1
ATOM 820 N N . GLY A 1 101 ? -0.049 -9.748 18.000 1.00 80.75 101 GLY A N 1
ATOM 821 C CA . GLY A 1 101 ? 1.390 -9.920 18.202 1.00 80.75 101 GLY A CA 1
ATOM 822 C C . GLY A 1 101 ? 1.725 -10.665 19.497 1.00 80.75 101 GLY A C 1
ATOM 823 O O . GLY A 1 101 ? 2.588 -11.538 19.486 1.00 80.75 101 GLY A O 1
ATOM 824 N N . GLU A 1 102 ? 1.016 -10.361 20.584 1.00 82.81 102 GLU A N 1
ATOM 825 C CA . GLU A 1 102 ? 1.158 -11.056 21.870 1.00 82.81 102 GLU A CA 1
ATOM 826 C C . GLU A 1 102 ? 0.685 -12.520 21.794 1.00 82.81 102 GLU A C 1
ATOM 828 O O . GLU A 1 102 ? 1.391 -13.410 22.266 1.00 82.81 102 GLU A O 1
ATOM 833 N N . ASP A 1 103 ? -0.455 -12.804 21.148 1.00 79.12 103 ASP A N 1
ATOM 834 C CA . ASP A 1 103 ? -0.962 -14.177 20.957 1.00 79.12 103 ASP A CA 1
ATOM 835 C C . ASP A 1 103 ? 0.020 -15.043 20.148 1.00 79.12 103 ASP A C 1
ATOM 837 O O . ASP A 1 103 ? 0.226 -16.217 20.455 1.00 79.12 103 ASP A O 1
ATOM 841 N N . LEU A 1 104 ? 0.685 -14.468 19.138 1.00 73.06 104 LEU A N 1
ATOM 842 C CA . LEU A 1 104 ? 1.722 -15.168 18.374 1.00 73.06 104 LEU A CA 1
ATOM 843 C C . LEU A 1 104 ? 2.954 -15.526 19.220 1.00 73.06 104 LEU A C 1
ATOM 845 O O . LEU A 1 104 ? 3.519 -16.602 19.019 1.00 73.06 104 LEU A O 1
ATOM 849 N N . ASP A 1 105 ? 3.359 -14.659 20.153 1.00 69.31 105 ASP A N 1
ATOM 850 C CA . ASP A 1 105 ? 4.508 -14.895 21.041 1.00 69.31 105 ASP A CA 1
ATOM 851 C C . ASP A 1 105 ? 4.210 -16.026 22.043 1.00 69.31 105 ASP A C 1
ATOM 853 O O . ASP A 1 105 ? 5.018 -16.935 22.240 1.00 69.31 105 ASP A O 1
ATOM 857 N N . VAL A 1 106 ? 2.988 -16.053 22.591 1.00 65.44 106 VAL A N 1
ATOM 858 C CA . VAL A 1 106 ? 2.519 -17.134 23.478 1.00 65.44 106 VAL A CA 1
ATOM 859 C C . VAL A 1 106 ? 2.486 -18.483 22.749 1.00 65.44 106 VAL A C 1
ATOM 861 O O . VAL A 1 106 ? 2.947 -19.491 23.282 1.00 65.44 106 VAL A O 1
ATOM 864 N N . ARG A 1 107 ? 2.006 -18.513 21.501 1.00 61.44 107 ARG A N 1
ATOM 865 C CA . ARG A 1 107 ? 1.919 -19.748 20.696 1.00 61.44 107 ARG A CA 1
ATOM 866 C C . ARG A 1 107 ? 3.280 -20.278 20.252 1.00 61.44 107 ARG A C 1
ATOM 868 O O . ARG A 1 107 ? 3.423 -21.486 20.085 1.00 61.44 107 ARG A O 1
ATOM 875 N N . GLY A 1 108 ? 4.265 -19.400 20.059 1.00 59.34 108 GLY A N 1
ATOM 876 C CA . GLY A 1 108 ? 5.647 -19.800 19.789 1.00 59.34 108 GLY A CA 1
ATOM 877 C C . GLY A 1 108 ? 6.281 -20.525 20.977 1.00 59.34 108 GLY A C 1
ATOM 878 O O . GLY A 1 108 ? 6.960 -21.528 20.783 1.00 59.34 108 GLY A O 1
ATOM 879 N N . ALA A 1 109 ? 5.992 -20.074 22.202 1.00 58.50 109 ALA A N 1
ATOM 880 C CA . ALA A 1 109 ? 6.484 -20.707 23.424 1.00 58.50 109 ALA A CA 1
ATOM 881 C C . ALA A 1 109 ? 5.859 -22.093 23.679 1.00 58.50 109 ALA A C 1
ATOM 883 O O . ALA A 1 109 ? 6.567 -23.013 24.072 1.00 58.50 109 ALA A O 1
ATOM 884 N N . GLU A 1 110 ? 4.564 -22.285 23.396 1.00 56.72 110 GLU A N 1
ATOM 885 C CA . GLU A 1 110 ? 3.902 -23.596 23.543 1.00 56.72 110 GLU A CA 1
ATOM 886 C C . GLU A 1 110 ? 4.414 -24.657 22.548 1.00 56.72 110 GLU A C 1
ATOM 888 O O . GLU A 1 110 ? 4.278 -25.856 22.794 1.00 56.72 110 GLU A O 1
ATOM 893 N N . GLN A 1 111 ? 5.002 -24.242 21.420 1.00 52.94 111 GLN A N 1
ATOM 894 C CA . GLN A 1 111 ? 5.490 -25.156 20.385 1.00 52.94 111 GLN A CA 1
ATOM 895 C C . GLN A 1 111 ? 6.886 -25.729 20.692 1.00 52.94 111 GLN A C 1
ATOM 897 O O . GLN A 1 111 ? 7.213 -26.815 20.213 1.00 52.94 111 GLN A O 1
ATOM 902 N N . ASP A 1 112 ? 7.676 -25.043 21.521 1.00 54.50 112 ASP A N 1
ATOM 903 C CA . ASP A 1 112 ? 9.006 -25.495 21.954 1.00 54.50 112 ASP A CA 1
ATOM 904 C C . ASP A 1 112 ? 8.955 -26.454 23.164 1.00 54.50 112 ASP A C 1
ATOM 906 O O . ASP A 1 112 ? 9.944 -27.128 23.462 1.00 54.50 112 ASP A O 1
ATOM 910 N N . ASP A 1 113 ? 7.796 -26.592 23.816 1.00 53.78 113 ASP A N 1
ATOM 911 C CA . ASP A 1 113 ? 7.602 -27.482 24.970 1.00 53.78 113 ASP A CA 1
ATOM 912 C C . ASP A 1 113 ? 7.168 -28.917 24.583 1.00 53.78 113 ASP A C 1
ATOM 914 O O . ASP A 1 113 ? 7.163 -29.810 25.433 1.00 53.78 113 ASP A O 1
ATOM 918 N N . ASP A 1 114 ? 6.881 -29.180 23.297 1.00 51.59 114 ASP A N 1
ATOM 919 C CA . ASP A 1 114 ? 6.706 -30.533 22.727 1.00 51.59 114 ASP A CA 1
ATOM 920 C C . ASP A 1 114 ? 7.981 -31.011 22.006 1.00 51.59 114 ASP A C 1
ATOM 922 O O . ASP A 1 114 ? 7.942 -31.686 20.974 1.00 51.59 114 ASP A O 1
ATOM 926 N N . VAL A 1 115 ? 9.162 -30.703 22.560 1.00 55.34 115 VAL A N 1
ATOM 927 C CA . VAL A 1 115 ? 10.344 -31.547 22.325 1.00 55.34 115 VAL A CA 1
ATOM 928 C C . VAL A 1 115 ? 10.127 -32.833 23.116 1.00 55.34 115 VAL A C 1
ATOM 930 O O . VAL A 1 115 ? 10.682 -33.053 24.194 1.00 55.34 115 VAL A O 1
ATOM 933 N N . GLY A 1 116 ? 9.253 -33.675 22.564 1.00 54.00 116 GLY A N 1
ATOM 934 C CA . GLY A 1 116 ? 9.069 -35.047 22.981 1.00 54.00 116 GLY A CA 1
ATOM 935 C C . GLY A 1 116 ? 10.426 -35.730 23.098 1.00 54.00 116 GLY A C 1
ATOM 936 O O . GLY A 1 116 ? 11.273 -35.630 22.208 1.00 54.00 116 GLY A O 1
ATOM 937 N N . GLU A 1 117 ? 10.612 -36.384 24.240 1.00 58.28 117 GLU A N 1
ATOM 938 C CA . GLU A 1 117 ? 11.671 -37.328 24.580 1.00 58.28 117 GLU A CA 1
ATOM 939 C C . GLU A 1 117 ? 12.382 -37.887 23.334 1.00 58.28 117 GLU A C 1
ATOM 941 O O . GLU A 1 117 ? 11.840 -38.714 22.597 1.00 58.28 117 GLU A O 1
ATOM 946 N N . ASN A 1 118 ? 13.591 -37.384 23.064 1.00 58.12 118 ASN A N 1
ATOM 947 C CA . ASN A 1 118 ? 14.390 -37.800 21.921 1.00 58.12 118 ASN A CA 1
ATOM 948 C C . ASN A 1 118 ? 14.670 -39.313 22.040 1.00 58.12 118 ASN A C 1
ATOM 950 O O . ASN A 1 118 ? 15.408 -39.713 22.946 1.00 58.12 118 ASN A O 1
ATOM 954 N N . PRO A 1 119 ? 14.169 -40.175 21.130 1.00 59.88 119 PRO A N 1
ATOM 955 C CA . PRO A 1 119 ? 14.340 -41.630 21.230 1.00 59.88 119 PRO A CA 1
ATOM 956 C C . PRO A 1 119 ? 15.810 -42.086 21.190 1.00 59.88 119 PRO A C 1
ATOM 958 O O . PRO A 1 119 ? 16.113 -43.257 21.423 1.00 59.88 119 PRO A O 1
ATOM 961 N N . TYR A 1 120 ? 16.734 -41.177 20.868 1.00 58.47 120 TYR A N 1
ATOM 962 C CA . TYR A 1 120 ? 18.170 -41.424 20.828 1.00 58.47 120 TYR A CA 1
ATOM 963 C C . TYR A 1 120 ? 18.901 -41.116 22.148 1.00 58.47 120 TYR A C 1
ATOM 965 O O . TYR A 1 120 ? 20.035 -41.572 22.307 1.00 58.47 120 TYR A O 1
ATOM 973 N N . ASP A 1 121 ? 18.277 -40.438 23.121 1.00 61.06 121 ASP A N 1
ATOM 974 C CA . ASP A 1 121 ? 18.929 -40.115 24.406 1.00 61.06 121 ASP A CA 1
ATOM 975 C C . ASP A 1 121 ? 19.163 -41.357 25.284 1.00 61.06 121 ASP A C 1
ATOM 977 O O . ASP A 1 121 ? 20.115 -41.412 26.063 1.00 61.06 121 ASP A O 1
ATOM 981 N N . SER A 1 122 ? 18.383 -42.426 25.090 1.00 60.84 122 SER A N 1
ATOM 982 C CA . SER A 1 122 ? 18.595 -43.710 25.773 1.00 60.84 122 SER A CA 1
ATOM 983 C C . SER A 1 122 ? 19.819 -44.506 25.288 1.00 60.84 122 SER A C 1
ATOM 985 O O . SER A 1 122 ? 20.177 -45.499 25.918 1.00 60.84 122 SER A O 1
ATOM 987 N N . ILE A 1 123 ? 20.479 -44.106 24.191 1.00 60.91 123 ILE A N 1
ATOM 988 C CA . ILE A 1 123 ? 21.620 -44.852 23.618 1.00 60.91 123 ILE A CA 1
ATOM 989 C C . ILE A 1 123 ? 22.957 -44.467 24.275 1.00 60.91 123 ILE A C 1
ATOM 991 O O . ILE A 1 123 ? 23.883 -45.274 24.293 1.00 60.91 123 ILE A O 1
ATOM 995 N N . PHE A 1 124 ? 23.069 -43.268 24.852 1.00 57.00 124 PHE A N 1
ATOM 996 C CA . PHE A 1 124 ? 24.336 -42.766 25.404 1.00 57.00 124 PHE A CA 1
ATOM 997 C C . PHE A 1 124 ? 24.523 -42.993 26.909 1.00 57.00 124 PHE A C 1
ATOM 999 O O . PHE A 1 124 ? 25.612 -42.739 27.419 1.00 57.00 124 PHE A O 1
ATOM 1006 N N . ASN A 1 125 ? 23.499 -43.483 27.611 1.00 53.66 125 ASN A N 1
ATOM 1007 C CA . ASN A 1 125 ? 23.518 -43.638 29.069 1.00 53.66 125 ASN A CA 1
ATOM 1008 C C . ASN A 1 125 ? 23.666 -45.092 29.553 1.00 53.66 125 ASN A C 1
ATOM 1010 O O . ASN A 1 125 ? 23.371 -45.374 30.717 1.00 53.66 125 ASN A O 1
ATOM 1014 N N . SER A 1 126 ? 24.115 -46.006 28.684 1.00 47.59 126 SER A N 1
ATOM 1015 C CA . SER A 1 126 ? 24.389 -47.401 29.049 1.00 47.59 126 SER A CA 1
ATOM 1016 C C . SER A 1 126 ? 25.866 -47.761 29.002 1.00 47.59 126 SER A C 1
ATOM 1018 O O . SER A 1 126 ? 26.594 -47.233 28.135 1.00 47.59 126 SER A O 1
#

Radius of gyration: 24.5 Å; chains: 1; bounding box: 39×72×57 Å

pLDDT: mean 70.56, std 11.25, range [38.97, 92.56]